Protein AF-A0A2N2VX52-F1 (afdb_monomer)

Sequence (82 aa):
MQLFAIPTGNLKLDGGAMFGVVPKSLWSKHYPADENNLINLSMRCLLVVDGNRKILINNGIGDKQSEKFFSHYDLNGDDTLL

Radius of gyration: 15.53 Å; Cα contacts (8 Å, |Δi|>4): 134; chains: 1; bounding box: 36×28×42 Å

Secondary structure (DSSP, 8-state):
-EEEEEEEEEEEEEHHHHHTTS-HHHHTTTS-B-TTSEEEEEEEEEEEEETTEEEEE---S-S---HHHHTT-EEESS----

Structure (mmCIF, N/CA/C/O backbone):
data_AF-A0A2N2VX52-F1
#
_entry.id   AF-A0A2N2VX52-F1
#
loop_
_atom_site.group_PDB
_atom_site.id
_atom_site.type_symbol
_atom_site.label_atom_id
_atom_site.label_alt_id
_atom_site.label_comp_id
_atom_site.label_asym_id
_atom_site.label_entity_id
_atom_site.label_seq_id
_atom_site.pdbx_PDB_ins_code
_atom_site.Cartn_x
_atom_site.Cartn_y
_atom_site.Cartn_z
_atom_site.occupancy
_atom_site.B_iso_or_equiv
_atom_site.auth_seq_id
_atom_site.auth_comp_id
_atom_site.auth_asym_id
_atom_site.auth_atom_id
_atom_site.pdbx_PDB_model_num
ATOM 1 N N . MET A 1 1 ? -10.995 -4.869 24.640 1.00 94.75 1 MET A N 1
ATOM 2 C CA . MET A 1 1 ? -10.323 -4.453 23.395 1.00 94.75 1 MET A CA 1
ATOM 3 C C . MET A 1 1 ? -10.617 -5.447 22.276 1.00 94.75 1 MET A C 1
ATOM 5 O O . MET A 1 1 ? -10.335 -6.626 22.443 1.00 94.75 1 MET A O 1
ATOM 9 N N . GLN A 1 2 ? -11.206 -4.980 21.174 1.00 98.44 2 GLN A N 1
ATOM 10 C CA . GLN A 1 2 ? -11.451 -5.733 19.937 1.00 98.44 2 GLN A CA 1
ATOM 11 C C . GLN A 1 2 ? -10.708 -5.063 18.776 1.00 98.44 2 GLN A C 1
ATOM 13 O O . GLN A 1 2 ? -10.604 -3.835 18.744 1.00 98.44 2 GLN A O 1
ATOM 18 N N . LEU A 1 3 ? -10.197 -5.866 17.843 1.00 98.25 3 LEU A N 1
ATOM 19 C CA . LEU A 1 3 ? -9.390 -5.419 16.708 1.00 98.25 3 LEU A CA 1
ATOM 20 C C . LEU A 1 3 ? -10.040 -5.879 15.405 1.00 98.25 3 LEU A C 1
ATOM 22 O O . LEU A 1 3 ? -10.326 -7.065 15.251 1.00 98.25 3 LEU A O 1
ATOM 26 N N . PHE A 1 4 ? -10.232 -4.953 14.469 1.00 97.94 4 PHE A N 1
ATOM 27 C CA 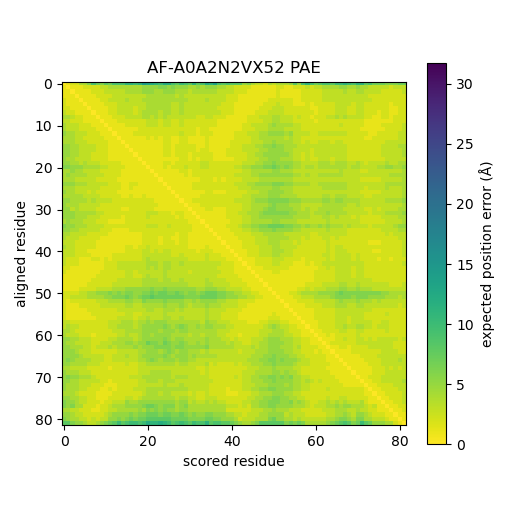. PHE A 1 4 ? -10.803 -5.237 13.156 1.00 97.94 4 PHE A CA 1
ATOM 28 C C . PHE A 1 4 ? -9.864 -4.728 12.067 1.00 97.94 4 PHE A C 1
ATOM 30 O O . PHE A 1 4 ? -9.524 -3.544 12.037 1.00 97.94 4 PHE A O 1
ATOM 37 N N . ALA A 1 5 ? -9.459 -5.623 11.168 1.00 97.38 5 ALA A N 1
ATOM 38 C CA . ALA A 1 5 ? -8.789 -5.238 9.936 1.00 97.38 5 ALA A CA 1
ATOM 39 C C . ALA A 1 5 ? -9.852 -4.843 8.907 1.00 97.38 5 ALA A C 1
ATOM 41 O O . ALA A 1 5 ? -10.735 -5.640 8.598 1.00 97.38 5 ALA A O 1
ATOM 42 N N . ILE A 1 6 ? -9.758 -3.624 8.387 1.00 97.19 6 ILE A N 1
ATOM 43 C CA . ILE A 1 6 ? -10.657 -3.104 7.356 1.00 97.19 6 ILE A CA 1
ATOM 44 C C . ILE A 1 6 ? -9.841 -2.995 6.063 1.00 97.19 6 ILE A C 1
ATOM 46 O O . ILE A 1 6 ? -8.929 -2.166 6.018 1.00 97.19 6 ILE A O 1
ATOM 50 N N . PRO A 1 7 ? -10.086 -3.844 5.048 1.00 96.81 7 PRO A N 1
ATOM 51 C CA . PRO A 1 7 ? -9.483 -3.699 3.725 1.00 96.81 7 PRO A CA 1
ATOM 52 C C . PRO A 1 7 ? -9.827 -2.348 3.096 1.00 96.81 7 PRO A C 1
ATOM 54 O O . PRO A 1 7 ? -10.956 -1.883 3.218 1.00 96.81 7 PRO A O 1
ATOM 57 N N . THR A 1 8 ? -8.852 -1.709 2.449 1.00 96.81 8 THR A N 1
ATOM 58 C CA . THR A 1 8 ? -9.030 -0.388 1.817 1.00 96.81 8 THR A CA 1
ATOM 59 C C . THR A 1 8 ? -8.389 -0.330 0.428 1.00 96.81 8 THR A C 1
ATOM 61 O O . THR A 1 8 ? -7.811 0.693 0.055 1.00 96.81 8 THR A O 1
ATOM 64 N N . GLY A 1 9 ? -8.405 -1.457 -0.281 1.00 95.88 9 GLY A N 1
ATOM 65 C CA . GLY A 1 9 ? -7.868 -1.605 -1.632 1.00 95.88 9 GLY A CA 1
ATOM 66 C C . GLY A 1 9 ? -6.410 -2.051 -1.657 1.00 95.88 9 GLY A C 1
ATOM 67 O O . GLY A 1 9 ? -5.797 -2.348 -0.626 1.00 95.88 9 GLY A O 1
ATOM 68 N N . ASN A 1 10 ? -5.839 -2.107 -2.856 1.00 96.69 10 ASN A N 1
ATOM 69 C CA . ASN A 1 10 ? -4.440 -2.455 -3.076 1.00 96.69 10 ASN A CA 1
ATOM 70 C C . ASN A 1 10 ? -3.744 -1.382 -3.919 1.00 96.69 10 ASN A C 1
ATOM 72 O O . ASN A 1 10 ? -4.379 -0.672 -4.698 1.00 96.69 10 ASN A O 1
ATOM 76 N N . LEU A 1 11 ? -2.430 -1.281 -3.752 1.00 96.31 11 LEU A N 1
ATOM 77 C CA . LEU A 1 11 ? -1.567 -0.334 -4.439 1.00 96.31 11 LEU A CA 1
ATOM 78 C C . LEU A 1 11 ? -0.361 -1.081 -5.001 1.00 96.31 11 LEU A C 1
ATOM 80 O O . LEU A 1 11 ? 0.381 -1.726 -4.256 1.00 96.31 11 LEU A O 1
ATOM 84 N N . LYS A 1 12 ? -0.138 -0.950 -6.302 1.00 97.44 12 LYS A N 1
ATOM 85 C CA . LYS A 1 12 ? 1.109 -1.349 -6.939 1.00 97.44 12 LYS A CA 1
ATOM 86 C C . LYS A 1 12 ? 2.098 -0.196 -6.963 1.00 97.44 12 LYS A C 1
ATOM 88 O O . LYS A 1 12 ? 1.724 0.939 -7.258 1.00 97.44 12 LYS A O 1
ATOM 93 N N . LEU A 1 13 ? 3.359 -0.506 -6.680 1.00 97.38 13 LEU A N 1
ATOM 94 C CA . LEU A 1 13 ? 4.469 0.444 -6.712 1.00 97.38 13 LEU A CA 1
ATOM 95 C C . LEU A 1 13 ? 5.811 -0.249 -6.910 1.00 97.38 13 LEU A C 1
ATOM 97 O O . LEU A 1 13 ? 5.917 -1.455 -6.702 1.00 97.38 13 LEU A O 1
ATOM 101 N N . ASP A 1 14 ? 6.837 0.519 -7.275 1.00 97.81 14 ASP A N 1
ATOM 102 C CA . ASP A 1 14 ? 8.173 -0.014 -7.536 1.00 97.81 14 ASP A CA 1
ATOM 103 C C . ASP A 1 14 ? 8.741 -0.763 -6.318 1.00 97.81 14 ASP A C 1
ATOM 105 O O . ASP A 1 14 ? 8.899 -0.218 -5.220 1.00 97.81 14 ASP A O 1
ATOM 109 N N . GLY A 1 15 ? 9.072 -2.039 -6.524 1.00 97.75 15 GLY A N 1
ATOM 110 C CA . GLY A 1 15 ? 9.633 -2.884 -5.477 1.00 97.75 15 GLY A CA 1
ATOM 111 C C . GLY A 1 15 ? 11.011 -2.409 -5.019 1.00 97.75 15 GLY A C 1
ATOM 112 O O . GLY A 1 15 ? 11.335 -2.513 -3.839 1.00 97.75 15 GLY A O 1
ATOM 113 N N . GLY A 1 16 ? 11.813 -1.824 -5.914 1.00 97.62 16 GLY A N 1
ATOM 114 C CA . GLY A 1 16 ? 13.106 -1.240 -5.554 1.00 97.62 16 GLY A CA 1
ATOM 115 C C . GLY A 1 16 ? 12.956 -0.075 -4.576 1.00 97.62 16 GLY A C 1
ATOM 116 O O . GLY A 1 16 ? 13.660 -0.025 -3.571 1.00 97.62 16 GLY A O 1
ATOM 117 N N . ALA A 1 17 ? 11.986 0.808 -4.808 1.00 96.69 17 ALA A N 1
ATOM 118 C CA . ALA A 1 17 ? 11.649 1.904 -3.910 1.00 96.69 17 ALA A CA 1
ATOM 119 C C . ALA A 1 17 ? 11.176 1.398 -2.537 1.00 96.69 17 ALA A C 1
ATOM 121 O O . ALA A 1 17 ? 11.564 1.961 -1.515 1.00 96.69 17 ALA A O 1
ATOM 122 N N . MET A 1 18 ? 10.400 0.308 -2.496 1.00 97.19 18 MET A N 1
ATOM 123 C CA . MET A 1 18 ? 9.917 -0.279 -1.238 1.00 97.19 18 ME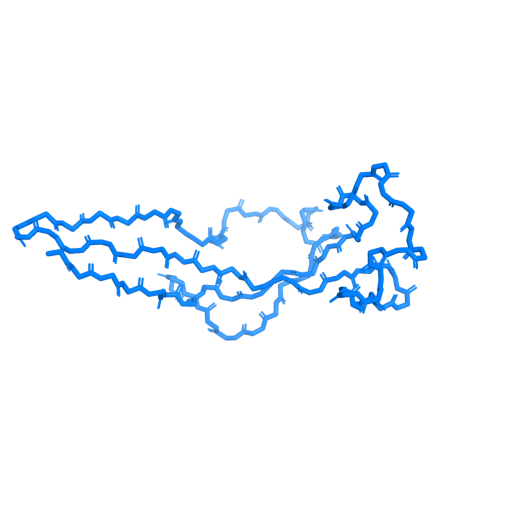T A CA 1
ATOM 124 C C . MET A 1 18 ? 10.990 -0.999 -0.426 1.00 97.19 18 MET A C 1
ATOM 126 O O . MET A 1 18 ? 10.973 -0.948 0.804 1.00 97.19 18 MET A O 1
ATOM 130 N N . PHE A 1 19 ? 11.914 -1.681 -1.097 1.00 97.75 19 PHE A N 1
ATOM 131 C CA . PHE A 1 19 ? 12.944 -2.491 -0.447 1.00 97.75 19 PHE A CA 1
ATOM 132 C C . PHE A 1 19 ? 14.299 -1.779 -0.321 1.00 97.75 19 PHE A C 1
ATOM 134 O O . PHE A 1 19 ? 15.210 -2.292 0.337 1.00 97.75 19 PHE A O 1
ATOM 141 N N . GLY A 1 20 ? 14.437 -0.585 -0.899 1.00 97.19 20 GLY A N 1
ATOM 142 C CA . GLY A 1 20 ? 15.609 0.274 -0.783 1.00 97.19 20 GLY A CA 1
ATOM 143 C C . GLY A 1 20 ? 16.893 -0.434 -1.216 1.00 97.19 20 GLY A C 1
ATOM 144 O O . GLY A 1 20 ? 17.054 -0.829 -2.366 1.00 97.19 20 GLY A O 1
ATOM 145 N N . VAL A 1 21 ? 17.826 -0.597 -0.276 1.00 97.75 21 VAL A N 1
ATOM 146 C CA . VAL A 1 21 ? 19.145 -1.203 -0.538 1.00 97.75 21 VAL A CA 1
ATOM 147 C C . VAL A 1 21 ? 19.112 -2.728 -0.680 1.00 97.75 21 VAL A C 1
ATOM 149 O O . VAL A 1 21 ? 20.128 -3.326 -1.036 1.00 97.75 21 VAL A O 1
ATOM 152 N N . VAL A 1 22 ? 17.987 -3.385 -0.376 1.00 97.94 22 VAL A N 1
ATOM 153 C CA . VAL A 1 22 ? 17.892 -4.846 -0.460 1.00 97.94 22 VAL A CA 1
ATOM 154 C C . VAL A 1 22 ? 17.900 -5.270 -1.937 1.00 97.94 22 VAL A C 1
ATOM 156 O O . VAL A 1 22 ? 17.060 -4.809 -2.712 1.00 97.94 22 VAL A O 1
ATOM 159 N N . PRO A 1 23 ? 18.800 -6.178 -2.360 1.00 97.94 23 PRO A N 1
ATOM 160 C CA . PRO A 1 23 ? 18.852 -6.635 -3.745 1.00 97.94 23 PRO A CA 1
ATOM 161 C C . PRO A 1 23 ? 17.550 -7.292 -4.217 1.00 97.94 23 PRO A C 1
ATOM 163 O O . PRO A 1 23 ? 16.961 -8.112 -3.506 1.00 97.94 23 PRO A O 1
ATOM 166 N N . LYS A 1 24 ? 17.162 -7.025 -5.474 1.00 97.94 24 LYS A N 1
ATOM 167 C CA . LYS A 1 24 ? 15.979 -7.629 -6.117 1.00 97.94 24 LYS A CA 1
ATOM 168 C C . LYS A 1 24 ? 15.975 -9.147 -6.065 1.00 97.94 24 LYS A C 1
ATOM 170 O O . LYS A 1 24 ? 14.939 -9.742 -5.790 1.00 97.94 24 LYS A O 1
ATOM 175 N N . SER A 1 25 ? 17.129 -9.783 -6.241 1.00 97.62 25 SER A N 1
ATOM 176 C CA . SER A 1 25 ? 17.275 -11.239 -6.133 1.00 97.62 25 SER A CA 1
ATOM 177 C C . SER A 1 25 ? 16.900 -11.809 -4.758 1.00 97.62 25 SER A C 1
ATOM 179 O O . SER A 1 25 ? 16.649 -13.010 -4.655 1.00 97.62 25 SER A O 1
ATOM 181 N N . LEU A 1 26 ? 16.855 -10.986 -3.704 1.00 97.94 26 LEU A N 1
ATOM 182 C CA . LEU A 1 26 ? 16.414 -11.389 -2.370 1.00 97.94 26 LEU A CA 1
ATOM 183 C C . LEU A 1 26 ? 14.931 -11.087 -2.155 1.00 97.94 26 LEU A C 1
ATOM 185 O O . LEU A 1 26 ? 14.175 -12.007 -1.848 1.00 97.94 26 LEU A O 1
ATOM 189 N N . TRP A 1 27 ? 14.498 -9.835 -2.339 1.00 97.88 27 TRP A N 1
ATOM 190 C CA . TRP A 1 27 ? 13.120 -9.456 -2.000 1.00 97.88 27 TRP A CA 1
ATOM 191 C C . TRP A 1 27 ? 12.077 -10.030 -2.966 1.00 97.88 27 TRP A C 1
ATOM 193 O O . TRP A 1 27 ? 10.983 -10.388 -2.529 1.00 97.88 27 TRP A O 1
ATOM 203 N N . SER A 1 28 ? 12.415 -10.214 -4.249 1.00 97.56 28 SER A N 1
ATOM 204 C CA . SER A 1 28 ? 11.457 -10.715 -5.254 1.00 97.56 28 SER A CA 1
ATOM 205 C C . SER A 1 28 ? 11.023 -12.165 -5.032 1.00 97.56 28 SER A C 1
ATOM 207 O O . SER A 1 28 ? 10.003 -12.592 -5.563 1.00 97.56 28 SER A O 1
ATOM 209 N N . LYS A 1 29 ? 11.753 -12.912 -4.193 1.00 96.56 29 LYS A N 1
ATOM 210 C CA . LYS A 1 29 ? 11.361 -14.257 -3.748 1.00 96.56 29 LYS A CA 1
ATOM 211 C C . LYS A 1 29 ? 10.112 -14.242 -2.865 1.00 96.56 29 LYS A C 1
ATOM 213 O O . LYS A 1 29 ? 9.399 -15.237 -2.810 1.00 96.56 29 LYS A O 1
ATOM 218 N N . HIS A 1 30 ? 9.884 -13.137 -2.157 1.00 96.19 30 HIS A N 1
ATOM 219 C CA . HIS A 1 30 ? 8.769 -12.970 -1.223 1.00 96.19 30 HIS A CA 1
ATOM 220 C C . HIS A 1 30 ? 7.693 -12.028 -1.764 1.00 96.19 30 HIS A C 1
ATOM 222 O O . HIS A 1 30 ? 6.517 -12.225 -1.478 1.00 96.19 30 HIS A O 1
ATOM 228 N N . TYR A 1 31 ? 8.095 -11.032 -2.553 1.00 96.81 31 TYR A N 1
ATOM 229 C CA . TYR A 1 31 ? 7.204 -10.071 -3.194 1.00 96.81 31 TYR A CA 1
ATOM 230 C C . TYR A 1 31 ? 7.426 -10.119 -4.706 1.00 96.81 31 TYR A C 1
ATOM 232 O O . TYR A 1 31 ? 8.285 -9.393 -5.213 1.00 96.81 31 TYR A O 1
ATOM 240 N N . PRO A 1 32 ? 6.701 -10.991 -5.431 1.00 96.06 32 PRO A N 1
ATOM 241 C CA . PRO A 1 32 ? 6.777 -11.048 -6.883 1.00 96.06 32 PRO A CA 1
ATOM 242 C C . PRO A 1 32 ? 6.462 -9.676 -7.477 1.00 96.06 32 PRO A C 1
ATOM 244 O O . PRO A 1 32 ? 5.448 -9.064 -7.136 1.00 96.06 32 PRO A O 1
ATOM 247 N N . ALA A 1 33 ? 7.348 -9.203 -8.347 1.00 97.56 33 ALA A N 1
ATOM 248 C CA . ALA A 1 33 ? 7.136 -7.988 -9.114 1.00 97.56 33 ALA A CA 1
ATOM 249 C C . ALA A 1 33 ? 6.709 -8.332 -10.542 1.00 97.56 33 ALA A C 1
ATOM 251 O O . ALA A 1 33 ? 7.103 -9.375 -11.070 1.00 97.56 33 ALA A O 1
ATOM 252 N N . ASP A 1 34 ? 5.934 -7.450 -11.162 1.00 95.62 34 ASP A N 1
ATOM 253 C CA . ASP A 1 34 ? 5.591 -7.554 -12.578 1.00 95.62 34 ASP A CA 1
ATOM 254 C C . ASP A 1 34 ? 6.743 -7.101 -13.502 1.00 95.62 34 ASP A C 1
ATOM 256 O O . ASP A 1 34 ? 7.868 -6.820 -13.065 1.00 95.62 34 ASP A O 1
ATOM 260 N N . GLU A 1 35 ? 6.468 -7.060 -14.808 1.00 96.38 35 GLU A N 1
ATOM 261 C CA . GLU A 1 35 ? 7.421 -6.640 -15.843 1.00 96.38 35 GLU A CA 1
ATOM 262 C C . GLU A 1 35 ? 7.934 -5.202 -15.661 1.00 96.38 35 GLU A C 1
ATOM 264 O O . GLU A 1 35 ? 9.058 -4.902 -16.059 1.00 96.38 35 GLU A O 1
ATOM 269 N N . ASN A 1 36 ? 7.167 -4.349 -14.974 1.00 95.50 36 ASN A N 1
ATOM 270 C CA . ASN A 1 36 ? 7.516 -2.964 -14.662 1.00 95.50 36 ASN A CA 1
ATOM 271 C C . ASN A 1 36 ? 8.174 -2.819 -13.282 1.00 95.50 36 ASN A C 1
ATOM 273 O O . ASN A 1 36 ? 8.330 -1.707 -12.784 1.00 95.50 36 ASN A O 1
ATOM 277 N N . ASN A 1 37 ? 8.579 -3.933 -12.662 1.00 96.94 37 ASN A N 1
ATOM 278 C CA . ASN A 1 37 ? 9.147 -3.981 -11.317 1.00 96.94 37 ASN A CA 1
ATOM 279 C C . ASN A 1 37 ? 8.171 -3.549 -10.204 1.00 96.94 37 ASN A C 1
ATOM 281 O O . ASN A 1 37 ? 8.616 -3.264 -9.088 1.00 96.94 37 ASN A O 1
ATOM 285 N N . LEU A 1 38 ? 6.858 -3.547 -10.459 1.00 97.44 38 LEU A N 1
ATOM 286 C CA . LEU A 1 38 ? 5.866 -3.174 -9.455 1.00 97.44 38 LEU A CA 1
ATOM 287 C C . LEU A 1 38 ? 5.466 -4.377 -8.600 1.00 97.44 38 LEU A C 1
ATOM 289 O O . LEU A 1 38 ? 5.158 -5.450 -9.119 1.00 97.44 38 LEU A O 1
ATOM 293 N N . ILE A 1 39 ? 5.429 -4.187 -7.283 1.00 98.00 39 ILE A N 1
ATOM 294 C CA . ILE A 1 39 ? 4.879 -5.145 -6.317 1.00 98.00 39 ILE A CA 1
ATOM 295 C C . ILE A 1 39 ? 3.474 -4.709 -5.912 1.00 98.00 39 ILE A C 1
ATOM 297 O O . ILE A 1 39 ? 3.227 -3.513 -5.774 1.00 98.00 39 ILE A O 1
ATOM 301 N N . ASN A 1 40 ? 2.562 -5.657 -5.686 1.00 97.25 40 ASN A N 1
ATOM 302 C CA . ASN A 1 40 ? 1.213 -5.342 -5.211 1.00 97.25 40 ASN A CA 1
ATOM 303 C C . ASN A 1 40 ? 1.149 -5.396 -3.680 1.00 97.25 40 ASN A C 1
ATOM 305 O O . ASN A 1 40 ? 1.465 -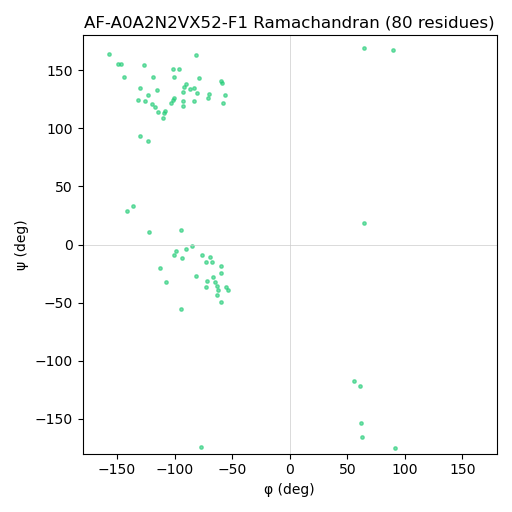6.428 -3.083 1.00 97.25 40 ASN A O 1
ATOM 309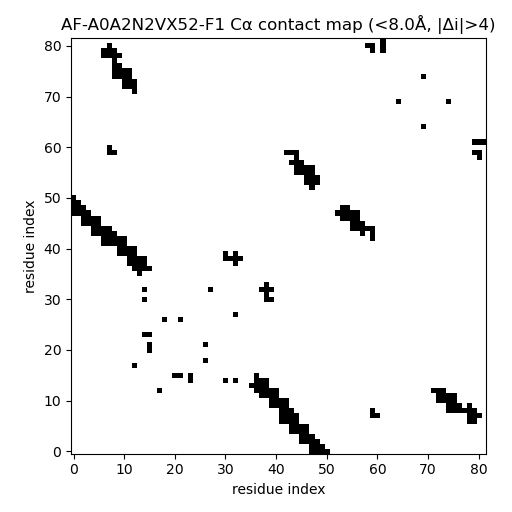 N N . LEU A 1 41 ? 0.722 -4.303 -3.049 1.00 96.06 41 LEU A N 1
ATOM 310 C CA . LEU A 1 41 ? 0.558 -4.197 -1.602 1.00 96.06 41 LEU A CA 1
ATOM 311 C C . LEU A 1 41 ? -0.910 -3.996 -1.239 1.00 96.06 41 LEU A C 1
ATOM 313 O O . LEU A 1 41 ? -1.578 -3.115 -1.772 1.00 96.06 41 LEU A O 1
ATOM 317 N N . SER A 1 42 ? -1.402 -4.759 -0.267 1.00 95.69 42 SER A N 1
ATOM 318 C CA . SER A 1 42 ? -2.729 -4.518 0.301 1.00 95.69 42 SER A CA 1
ATOM 319 C C . SER A 1 42 ? -2.698 -3.398 1.332 1.00 95.69 42 SER A C 1
ATOM 321 O O . SER A 1 42 ? -1.924 -3.448 2.291 1.00 95.69 42 SER A O 1
ATOM 323 N N . MET A 1 43 ? -3.611 -2.444 1.195 1.00 96.31 43 MET A N 1
ATOM 324 C CA . MET A 1 43 ? -3.857 -1.402 2.182 1.00 96.31 43 MET A CA 1
ATOM 325 C C . MET A 1 43 ? -4.952 -1.854 3.148 1.00 96.31 43 MET A C 1
ATOM 327 O O . MET A 1 43 ? -5.964 -2.436 2.749 1.00 96.31 43 MET A O 1
ATOM 331 N N . ARG A 1 44 ? -4.735 -1.621 4.445 1.00 96.75 44 ARG A N 1
ATOM 332 C CA . ARG A 1 44 ? -5.709 -1.924 5.496 1.00 96.75 44 ARG A CA 1
ATOM 333 C C . ARG A 1 44 ? -5.661 -0.868 6.586 1.00 96.75 44 ARG A C 1
ATOM 335 O O . ARG A 1 44 ? -4.584 -0.407 6.972 1.00 96.75 44 ARG A O 1
ATOM 342 N N . CYS A 1 45 ? -6.825 -0.568 7.136 1.00 97.25 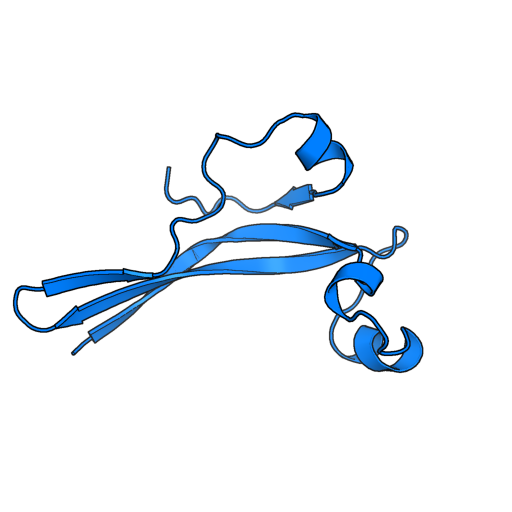45 CYS A N 1
ATOM 343 C CA . CYS A 1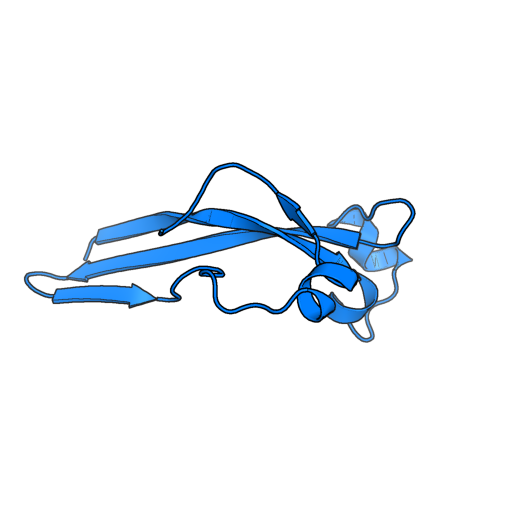 45 ? -6.957 0.169 8.380 1.00 97.25 45 CYS A CA 1
ATOM 344 C C . CYS A 1 45 ? -7.138 -0.794 9.550 1.00 97.25 45 CYS A C 1
ATOM 346 O O . CYS A 1 45 ? -7.690 -1.887 9.397 1.00 97.25 45 CYS A O 1
ATOM 348 N N . LEU A 1 46 ? -6.695 -0.369 10.731 1.00 98.06 46 LEU A N 1
ATOM 349 C CA . LEU A 1 46 ? -6.969 -1.078 11.976 1.00 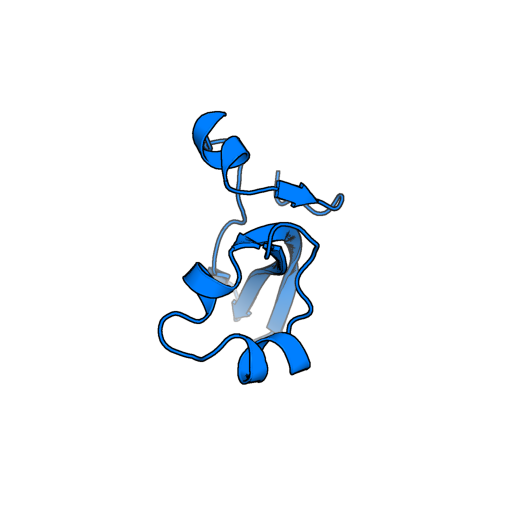98.06 46 LEU A CA 1
ATOM 350 C C . LEU A 1 46 ? -7.976 -0.270 12.787 1.00 98.06 46 LEU A C 1
ATOM 352 O O . LEU A 1 46 ? -7.666 0.831 13.241 1.00 98.06 46 LEU A O 1
ATOM 356 N N . LEU A 1 47 ? -9.16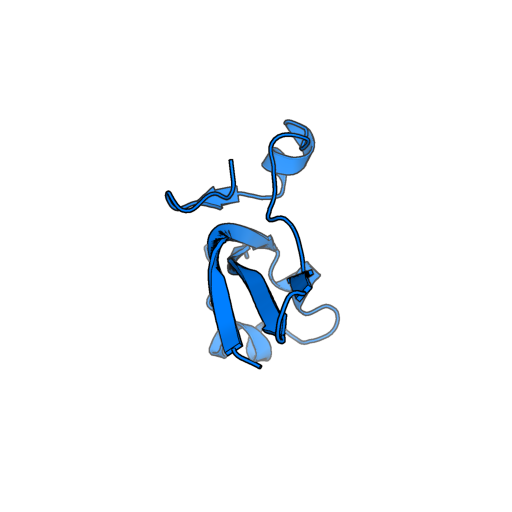8 -0.825 12.984 1.00 98.19 47 LEU A N 1
ATOM 357 C CA . LEU A 1 47 ? -10.140 -0.292 13.928 1.00 98.19 47 LEU A CA 1
ATOM 358 C C . LEU A 1 47 ? -9.957 -0.989 15.277 1.00 98.19 47 LEU A C 1
ATOM 360 O O . LEU A 1 47 ? -10.133 -2.202 15.400 1.00 98.19 47 LEU A O 1
ATOM 364 N N . VAL A 1 48 ? -9.634 -0.198 16.294 1.00 98.62 48 VAL A N 1
ATOM 365 C CA . VAL A 1 48 ? -9.540 -0.629 17.688 1.00 98.62 48 VAL A CA 1
ATOM 366 C C . VAL A 1 48 ? -10.787 -0.161 18.427 1.00 98.62 48 VAL A C 1
ATOM 368 O O . VAL A 1 48 ? -11.069 1.038 18.489 1.00 98.62 48 VAL A O 1
ATOM 371 N N . VAL A 1 49 ? -11.526 -1.105 19.008 1.00 98.50 49 VAL A N 1
ATOM 372 C CA . VAL A 1 49 ? -12.672 -0.823 19.881 1.00 98.50 49 VAL A CA 1
ATOM 373 C C . VAL A 1 49 ? -12.297 -1.177 21.315 1.00 98.50 49 VAL A C 1
ATOM 375 O O . VAL A 1 49 ? -12.071 -2.343 21.655 1.00 98.50 49 VAL A O 1
ATOM 378 N N . ASP A 1 50 ? -12.216 -0.160 22.166 1.00 98.38 50 ASP A N 1
ATOM 379 C CA . ASP A 1 50 ? -11.841 -0.293 23.571 1.00 98.38 50 ASP A CA 1
ATOM 380 C C . ASP A 1 50 ? -12.848 0.434 24.472 1.00 98.38 50 ASP A C 1
ATOM 382 O O . ASP A 1 50 ? -12.776 1.649 24.685 1.00 98.38 50 ASP A O 1
ATOM 386 N N . GLY A 1 51 ? -13.847 -0.316 24.948 1.00 97.31 51 GLY A N 1
ATOM 387 C CA . GLY A 1 51 ? -15.002 0.240 25.650 1.00 97.31 51 GLY A CA 1
ATOM 388 C C . GLY A 1 51 ? -15.777 1.201 24.746 1.00 97.31 51 GLY A C 1
ATOM 389 O O . GLY A 1 51 ? -16.200 0.829 23.655 1.00 97.31 51 GLY A O 1
ATOM 390 N N . ASN A 1 52 ? -15.915 2.455 25.182 1.00 97.75 52 ASN A N 1
ATOM 391 C CA . ASN A 1 52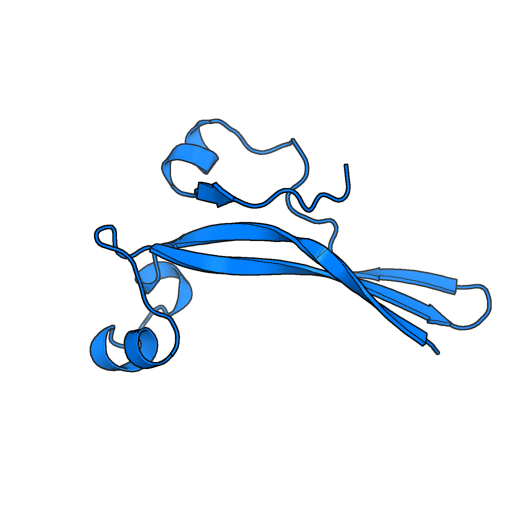 ? -16.591 3.509 24.416 1.00 97.75 52 ASN A CA 1
ATOM 392 C C . ASN A 1 52 ? -15.677 4.209 23.396 1.00 97.75 52 ASN A C 1
ATOM 394 O O . ASN A 1 52 ? -16.126 5.107 22.684 1.00 97.75 52 ASN A O 1
ATOM 398 N N . ARG A 1 53 ? -14.392 3.837 23.322 1.00 98.19 53 ARG A N 1
ATOM 399 C CA . ARG A 1 53 ? -13.444 4.429 22.374 1.00 98.19 53 ARG A CA 1
ATOM 400 C C . ARG A 1 53 ? -13.398 3.608 21.091 1.00 98.19 53 ARG A C 1
ATOM 402 O O . ARG A 1 53 ? -13.223 2.392 21.133 1.00 98.19 53 ARG A O 1
ATOM 409 N N . LYS A 1 54 ? -13.501 4.299 19.955 1.00 98.19 54 LYS A N 1
ATOM 410 C CA . LYS A 1 54 ? -13.240 3.763 18.615 1.00 98.19 54 LYS A CA 1
ATOM 411 C C . LYS A 1 54 ? -12.065 4.531 18.026 1.00 98.19 54 LYS A C 1
ATOM 413 O O . LYS A 1 54 ? -12.148 5.747 17.880 1.00 98.19 54 LYS A O 1
ATOM 418 N N . ILE A 1 55 ? -10.975 3.832 17.740 1.00 98.38 55 ILE A N 1
ATOM 419 C CA . ILE A 1 55 ? -9.732 4.416 17.233 1.00 98.38 55 ILE A CA 1
ATOM 420 C C . ILE A 1 55 ? -9.457 3.781 15.877 1.00 98.38 55 ILE A C 1
ATOM 422 O O . ILE A 1 55 ? -9.334 2.561 15.788 1.00 98.38 55 ILE A O 1
ATOM 426 N N . LEU A 1 56 ? -9.370 4.599 14.832 1.00 97.75 56 LEU A N 1
ATOM 427 C CA . LEU A 1 56 ? -8.988 4.152 13.498 1.00 97.75 56 LEU A CA 1
ATOM 428 C C . LEU A 1 56 ? -7.522 4.514 13.252 1.00 97.75 56 LEU A C 1
ATOM 430 O O . LEU A 1 56 ? -7.140 5.676 13.385 1.00 97.75 56 LEU A O 1
ATOM 434 N N . ILE A 1 57 ? -6.708 3.520 12.908 1.00 97.88 57 ILE A N 1
ATOM 435 C CA . ILE A 1 57 ? -5.319 3.708 12.483 1.00 97.88 57 ILE A CA 1
ATOM 436 C C . ILE A 1 57 ? -5.278 3.616 10.957 1.00 97.88 57 ILE A C 1
ATOM 438 O O . ILE A 1 57 ? -5.722 2.610 10.393 1.00 97.88 57 ILE A O 1
ATOM 442 N N . ASN A 1 58 ? -4.713 4.650 10.323 1.00 96.12 58 ASN A N 1
ATOM 443 C CA . ASN A 1 58 ? -4.780 4.945 8.884 1.00 96.12 58 ASN A CA 1
ATOM 444 C C . ASN A 1 58 ? -6.198 5.263 8.383 1.00 96.12 58 ASN A C 1
ATOM 446 O O . ASN A 1 58 ? -7.186 5.052 9.080 1.00 96.12 58 ASN A O 1
ATOM 450 N N . ASN A 1 59 ? -6.305 5.763 7.154 1.00 94.00 59 ASN A N 1
ATOM 451 C CA . ASN A 1 59 ? -7.569 6.173 6.535 1.00 94.00 59 ASN A CA 1
ATOM 452 C C . ASN A 1 59 ? -7.650 5.823 5.035 1.00 94.00 59 ASN A C 1
ATOM 454 O O . ASN A 1 59 ? -8.329 6.514 4.279 1.00 94.00 59 ASN A O 1
ATOM 458 N N . GLY A 1 60 ? -6.962 4.758 4.611 1.00 93.75 60 GLY A N 1
ATOM 459 C CA . GLY A 1 60 ? -6.892 4.349 3.205 1.00 93.75 60 GLY A CA 1
ATOM 460 C C . GLY A 1 60 ? -6.230 5.399 2.303 1.00 93.75 60 GLY A C 1
ATOM 461 O O . GLY A 1 60 ? -5.570 6.322 2.783 1.00 93.75 60 GLY A O 1
ATOM 462 N N . ILE A 1 61 ? -6.396 5.247 0.986 1.00 94.31 61 ILE A N 1
ATOM 463 C CA . ILE A 1 61 ? -5.809 6.157 -0.015 1.00 94.31 61 ILE A CA 1
ATOM 464 C C . ILE A 1 61 ? -6.636 7.441 -0.222 1.00 94.31 61 ILE A C 1
ATOM 466 O O . ILE A 1 61 ? -6.077 8.491 -0.555 1.00 94.31 61 ILE A O 1
ATOM 470 N N . GLY A 1 62 ? -7.949 7.370 0.031 1.00 92.75 62 GLY A N 1
ATOM 471 C CA . GLY A 1 62 ? -8.896 8.458 -0.210 1.00 92.75 62 GLY A CA 1
ATOM 472 C C . GLY A 1 62 ? -8.978 8.862 -1.687 1.00 92.75 62 GLY A C 1
ATOM 473 O O . GLY A 1 62 ? -8.682 8.075 -2.577 1.00 92.75 62 GLY A O 1
ATOM 474 N N . ASP A 1 63 ? -9.349 10.114 -1.938 1.00 92.88 63 ASP A N 1
ATOM 475 C CA . ASP A 1 63 ? -9.603 10.692 -3.268 1.00 92.88 63 ASP A CA 1
ATOM 476 C C . ASP A 1 63 ? -8.721 11.918 -3.577 1.00 92.88 63 ASP A C 1
ATOM 478 O O . ASP A 1 63 ? -8.932 12.633 -4.552 1.00 92.88 63 ASP A O 1
ATOM 482 N N . LYS A 1 64 ? -7.704 12.179 -2.745 1.00 93.94 64 LYS A N 1
ATOM 483 C CA . LYS A 1 64 ? -6.892 13.412 -2.800 1.00 93.94 64 LYS A CA 1
ATOM 484 C C . LYS A 1 64 ? -5.656 13.324 -3.696 1.00 93.94 64 LYS A C 1
ATOM 486 O O . LYS A 1 64 ? -4.909 14.296 -3.801 1.00 93.94 64 LYS A O 1
ATOM 491 N N . GLN A 1 65 ? -5.384 12.158 -4.273 1.00 94.50 65 GLN A N 1
ATOM 492 C CA . GLN A 1 65 ? -4.181 11.940 -5.070 1.00 94.50 65 GLN A CA 1
ATOM 493 C C . GLN A 1 65 ? -4.335 12.537 -6.472 1.00 94.50 65 GLN A C 1
ATOM 495 O O . GLN A 1 65 ? -5.405 12.501 -7.070 1.00 94.50 65 GLN A O 1
ATOM 500 N N . SER A 1 66 ? -3.245 13.092 -6.998 1.00 96.62 66 SER A N 1
ATOM 501 C CA . SER A 1 66 ? -3.218 13.666 -8.350 1.00 96.62 66 SER A CA 1
ATOM 502 C C . SER A 1 66 ? -3.035 12.598 -9.433 1.00 96.62 66 SER A C 1
ATOM 504 O O . SER A 1 66 ? -2.503 11.524 -9.167 1.00 96.62 66 SER A O 1
ATOM 506 N N . GLU A 1 67 ? -3.337 12.926 -10.689 1.00 95.56 67 GLU A N 1
ATOM 507 C CA . GLU A 1 67 ? -3.013 12.061 -11.838 1.00 95.56 67 GLU A CA 1
ATOM 508 C C . GLU A 1 67 ? -1.520 11.703 -11.901 1.00 95.56 67 GLU A C 1
ATOM 510 O O . GLU A 1 67 ? -1.151 10.571 -12.203 1.00 95.56 67 GLU A O 1
ATOM 515 N N . LYS A 1 68 ? -0.635 12.641 -11.531 1.00 96.44 68 LYS A N 1
ATOM 516 C CA . LYS A 1 68 ? 0.810 12.391 -11.467 1.00 96.44 68 LYS A CA 1
ATOM 517 C C . LYS A 1 68 ? 1.164 11.325 -10.431 1.00 96.44 68 LYS A C 1
ATOM 519 O O . LYS A 1 68 ? 2.075 10.539 -10.670 1.00 96.44 68 LYS A O 1
ATOM 524 N N . PHE A 1 69 ? 0.454 11.273 -9.305 1.00 95.19 69 PHE A N 1
ATOM 525 C CA . PHE A 1 69 ? 0.623 10.181 -8.347 1.00 95.19 69 PHE A CA 1
ATOM 526 C C . PHE A 1 69 ? 0.299 8.849 -9.036 1.00 95.19 69 PHE A C 1
ATOM 528 O O . PHE A 1 69 ? 1.134 7.950 -9.057 1.00 95.19 69 PHE A O 1
ATOM 535 N N . PHE A 1 70 ? -0.841 8.766 -9.722 1.00 94.69 70 PHE A N 1
ATOM 536 C CA . PHE A 1 70 ? -1.252 7.547 -10.423 1.00 94.69 70 PHE A CA 1
ATOM 537 C C . PHE A 1 70 ? -0.415 7.189 -11.663 1.00 94.69 70 PHE A C 1
ATOM 539 O O . PHE A 1 70 ? -0.482 6.063 -12.137 1.00 94.69 70 PHE A O 1
ATOM 546 N N . SER A 1 71 ? 0.452 8.081 -12.153 1.00 93.50 71 SER A N 1
ATOM 547 C CA . SER A 1 71 ? 1.470 7.704 -13.150 1.00 93.50 71 SER A CA 1
ATOM 548 C C . SER A 1 71 ? 2.617 6.851 -12.584 1.00 93.50 71 SER A C 1
ATOM 550 O O . SER A 1 71 ? 3.376 6.260 -13.348 1.00 93.50 71 SER A O 1
ATOM 552 N N . HIS A 1 72 ? 2.759 6.791 -11.255 1.00 93.31 72 HIS A N 1
ATOM 553 C CA . HIS A 1 72 ? 3.777 5.994 -10.558 1.00 93.31 72 HIS A CA 1
ATOM 554 C C . HIS A 1 72 ? 3.185 4.839 -9.745 1.00 93.31 72 HIS A C 1
ATOM 556 O O . HIS A 1 72 ? 3.903 3.901 -9.400 1.00 93.31 72 HIS A O 1
ATOM 562 N N . TYR A 1 73 ? 1.898 4.929 -9.419 1.00 94.81 73 TYR A N 1
ATOM 563 C CA . TYR A 1 73 ? 1.201 4.013 -8.533 1.00 94.81 73 TYR A CA 1
ATOM 564 C C . TYR A 1 73 ? -0.088 3.524 -9.184 1.00 94.81 73 TYR A C 1
ATOM 566 O O . TYR A 1 73 ? -0.862 4.333 -9.684 1.00 94.81 73 TYR A O 1
ATOM 574 N N . ASP A 1 74 ? -0.353 2.224 -9.113 1.00 95.38 74 ASP A N 1
ATOM 575 C CA . ASP A 1 74 ? -1.543 1.623 -9.723 1.00 95.38 74 ASP A CA 1
ATOM 576 C C . ASP A 1 74 ? -2.484 1.059 -8.643 1.00 95.38 74 ASP A C 1
ATOM 578 O O . ASP A 1 74 ? -2.130 0.145 -7.891 1.00 95.38 74 ASP A O 1
ATOM 582 N N . LEU A 1 75 ? -3.675 1.655 -8.523 1.00 94.88 75 LEU A N 1
ATOM 583 C CA . LEU A 1 75 ? -4.711 1.226 -7.582 1.00 94.88 75 LEU A CA 1
ATOM 584 C C . LEU A 1 75 ? -5.517 0.070 -8.165 1.00 94.88 75 LEU A C 1
ATOM 586 O O . LEU A 1 75 ? -5.968 0.126 -9.304 1.00 94.88 75 LEU A O 1
ATOM 590 N N . ASN A 1 76 ? -5.755 -0.961 -7.357 1.00 94.50 76 ASN A N 1
ATOM 591 C CA . ASN A 1 76 ? -6.534 -2.120 -7.783 1.00 94.50 76 ASN A CA 1
ATOM 592 C C . ASN A 1 76 ? -7.364 -2.740 -6.648 1.00 94.50 76 ASN A C 1
ATOM 594 O O . ASN A 1 76 ? -7.011 -2.661 -5.468 1.00 94.50 76 ASN A O 1
ATOM 598 N N . GLY A 1 77 ? -8.444 -3.420 -7.037 1.00 93.69 77 GLY A N 1
ATOM 599 C CA . GLY A 1 77 ? -9.451 -3.981 -6.135 1.00 93.69 77 GLY A CA 1
ATOM 600 C C . GLY A 1 77 ? -10.593 -3.007 -5.839 1.00 93.69 77 GLY A C 1
ATOM 601 O O . GLY A 1 77 ? -10.493 -1.818 -6.129 1.00 93.69 77 GLY A O 1
ATOM 602 N N . ASP A 1 78 ? -11.663 -3.537 -5.247 1.00 93.88 78 ASP A N 1
ATOM 603 C CA . ASP A 1 78 ? -12.920 -2.803 -5.027 1.00 93.88 78 ASP A CA 1
ATOM 604 C C . ASP A 1 78 ? -13.073 -2.278 -3.588 1.00 93.88 78 ASP A C 1
ATOM 606 O O . ASP A 1 78 ? -13.994 -1.522 -3.287 1.00 93.88 78 ASP A O 1
ATOM 610 N N . ASP A 1 79 ? -12.180 -2.683 -2.681 1.00 95.38 79 ASP A N 1
ATOM 611 C CA . ASP A 1 79 ? -12.221 -2.270 -1.281 1.00 95.38 79 ASP A CA 1
ATOM 612 C C . ASP A 1 79 ? -11.856 -0.784 -1.135 1.00 95.38 79 ASP A C 1
ATOM 614 O O . ASP A 1 79 ? -10.808 -0.328 -1.594 1.00 95.38 79 ASP A O 1
ATOM 618 N N . THR A 1 80 ? -12.686 -0.032 -0.420 1.00 91.12 80 THR A N 1
ATOM 619 C CA . THR A 1 80 ? -12.512 1.406 -0.180 1.00 91.12 80 THR A CA 1
ATOM 620 C C . THR A 1 80 ? -13.104 1.797 1.178 1.00 91.12 80 THR A C 1
ATOM 622 O O . THR A 1 80 ? -13.973 1.112 1.716 1.00 91.12 80 THR A O 1
ATOM 625 N N . LEU A 1 81 ? -12.599 2.891 1.762 1.00 88.94 81 LEU A N 1
ATOM 626 C CA . LEU A 1 81 ? -13.215 3.552 2.926 1.00 88.94 81 LEU A CA 1
ATOM 627 C C . LEU A 1 81 ? -14.169 4.693 2.548 1.00 88.94 81 LEU A C 1
ATOM 629 O O . LEU A 1 81 ? -14.857 5.211 3.428 1.00 88.94 81 LEU A O 1
ATOM 633 N N . LEU A 1 82 ? -14.148 5.106 1.282 1.00 85.00 82 LEU A N 1
ATOM 634 C CA . LEU A 1 82 ? -15.088 6.043 0.671 1.00 85.00 82 LEU A CA 1
ATOM 635 C C . LEU A 1 82 ? -16.264 5.291 0.058 1.00 85.00 82 LEU A C 1
ATOM 637 O O . LEU A 1 82 ? -15.985 4.229 -0.544 1.00 85.00 82 LEU A O 1
#

pLDDT: mean 96.23, std 2.2, range [85.0, 98.62]

Mean predicted aligned error: 2.85 Å

Solvent-accessible surface area (backbone atoms only — not comparable to full-atom values): 4938 Å² total; per-residue (Å²): 119,49,81,42,84,41,66,25,23,30,42,29,32,49,40,58,75,75,48,56,90,56,55,64,90,61,53,41,80,80,47,64,50,52,98,83,40,30,23,78,40,80,41,63,25,44,39,38,39,47,87,95,44,77,46,73,44,72,73,60,77,77,85,82,72,52,72,73,54,53,74,66,33,49,78,45,80,88,44,52,86,117

Foldseek 3Di:
DDKDKAWAFKKKAAPCVVVPPDDCVPCCVPFPADPVNIGIGTDIWIWDDDPPDTDIHDAHPPDPDDVVVCVGMPTDDDGRSD

Nearest PDB structures (foldseek):
  3esh-assembly1_A  TM=8.669E-01  e=1.030E-05  Staphylococcus aureus subsp. aureus Mu50
  2iub-assembly2_J  TM=3.013E-01  e=6.049E+00  Thermotoga maritima